Protein AF-A0A016BMM8-F1 (afdb_monomer_lite)

Secondary structure (DSSP, 8-state):
-HHHHHHHHT-SS--EEEHHHHHHHTSPPTT---PPPB-PPTTPPPEEEEEEEEEEEETTT--EEEHHHHHHS-HHHHTTEEEEEEEEEEEEEETTTS-B---

Organism: NCBI:txid1339280

pLDDT: mean 79.01, std 13.07, range [37.59, 94.56]

InterPro domains:
  IPR013610 ArdC, N-terminal ssDNA binding domain [PF08401] (1-93)

Foldseek 3Di:
DLVVVCVVVVPPDSDKDFQVRLVVVPDDDPPPDDDFRWAADPPAFWDKDKDKFKWKAFQPPRDTDGVVVLVVDDPVSVVRIDIDIDIDITTIDHSVRSDTDRD

Sequence (103 aa):
MLLIHCEKEGYKIPRFCTFECVQRLNKSDKDNQEKPRVSVLRGEKSFPIMLTTFTCIHKDSGEKIKYDDYKKLSDNEKKEYNVYPKMQVFRVFNVARASVMVA

Structure (mmCIF, N/CA/C/O backbone):
data_AF-A0A016BMM8-F1
#
_entry.id   AF-A0A016BMM8-F1
#
loop_
_atom_site.group_PDB
_atom_site.id
_atom_site.type_symbol
_atom_site.label_atom_id
_atom_site.label_alt_id
_atom_site.label_comp_id
_atom_site.label_asym_id
_atom_site.label_entity_id
_atom_site.label_seq_id
_atom_site.pdbx_PDB_ins_code
_atom_site.Cartn_x
_atom_site.Cartn_y
_atom_site.Cartn_z
_atom_site.occupancy
_atom_site.B_iso_or_equiv
_atom_site.auth_seq_id
_atom_site.auth_comp_id
_atom_site.auth_asym_id
_atom_site.auth_atom_id
_atom_site.pdbx_PDB_model_num
ATOM 1 N N . MET A 1 1 ? -7.561 -1.841 -12.117 1.00 66.12 1 MET A N 1
ATOM 2 C CA . MET A 1 1 ? -6.695 -0.751 -12.633 1.00 66.12 1 MET A CA 1
ATOM 3 C C . MET A 1 1 ? -5.261 -1.196 -12.899 1.00 66.12 1 MET A C 1
ATOM 5 O O . MET A 1 1 ? -4.826 -1.051 -14.030 1.00 66.12 1 MET A O 1
ATOM 9 N N . LEU A 1 2 ? -4.540 -1.761 -11.921 1.00 70.25 2 LEU A N 1
ATOM 10 C CA . LEU A 1 2 ? -3.135 -2.170 -12.105 1.00 70.25 2 LEU A CA 1
ATOM 11 C C . LEU A 1 2 ? -2.922 -3.215 -13.204 1.00 70.25 2 LEU A C 1
ATOM 13 O O . LEU A 1 2 ? -2.007 -3.080 -14.003 1.00 70.25 2 LEU A O 1
ATOM 17 N N . LEU A 1 3 ? -3.803 -4.215 -13.277 1.00 68.00 3 LEU A N 1
ATOM 18 C CA . LEU A 1 3 ? -3.724 -5.283 -14.278 1.00 68.00 3 LEU A CA 1
ATOM 19 C C . LEU A 1 3 ? -3.905 -4.758 -15.714 1.00 68.00 3 LEU A C 1
ATOM 21 O O . LEU A 1 3 ? -3.132 -5.112 -16.591 1.00 68.00 3 LEU A O 1
ATOM 25 N N . ILE A 1 4 ? -4.846 -3.830 -15.923 1.00 71.94 4 ILE A N 1
ATOM 26 C CA . ILE A 1 4 ? -5.075 -3.179 -17.227 1.00 71.94 4 ILE A CA 1
ATOM 27 C C . ILE A 1 4 ? -3.855 -2.342 -17.640 1.00 71.94 4 ILE A C 1
ATOM 29 O O . ILE A 1 4 ? -3.498 -2.286 -18.812 1.00 71.94 4 ILE A O 1
ATOM 33 N N . HIS A 1 5 ? -3.197 -1.680 -16.682 1.00 70.50 5 HIS A N 1
ATOM 34 C CA . HIS A 1 5 ? -1.965 -0.944 -16.965 1.00 70.50 5 HIS A CA 1
ATOM 35 C C . HIS A 1 5 ? -0.813 -1.888 -17.341 1.00 70.50 5 HIS A C 1
ATOM 37 O O . HIS A 1 5 ? -0.066 -1.581 -18.265 1.00 70.50 5 HIS A O 1
ATOM 43 N N . CYS A 1 6 ? -0.708 -3.056 -16.695 1.00 67.75 6 CYS A N 1
ATOM 44 C CA . CYS A 1 6 ? 0.254 -4.087 -17.091 1.00 67.75 6 CYS A CA 1
ATOM 45 C C . CYS A 1 6 ? 0.047 -4.570 -18.523 1.00 67.75 6 CYS A C 1
ATOM 47 O O . CYS A 1 6 ? 1.025 -4.724 -19.244 1.00 67.75 6 CYS A O 1
ATOM 49 N N . GLU A 1 7 ? -1.202 -4.777 -18.933 1.00 67.12 7 GLU A N 1
ATOM 50 C CA . GLU A 1 7 ? -1.532 -5.220 -20.288 1.00 67.12 7 GLU A CA 1
ATOM 51 C C . GLU A 1 7 ? -1.147 -4.171 -21.343 1.00 67.12 7 GLU A C 1
ATOM 53 O O . GLU A 1 7 ? -0.534 -4.511 -22.350 1.00 67.12 7 GLU A O 1
ATOM 58 N N . LYS A 1 8 ? -1.406 -2.882 -21.074 1.00 73.38 8 LYS A N 1
ATOM 59 C CA . LYS A 1 8 ? -1.038 -1.776 -21.978 1.00 73.38 8 LYS A CA 1
ATOM 60 C C . LYS A 1 8 ? 0.470 -1.578 -22.133 1.00 73.38 8 LYS A C 1
ATOM 62 O O . LYS A 1 8 ? 0.930 -1.262 -23.222 1.00 73.38 8 LYS A O 1
ATOM 67 N N . GLU A 1 9 ? 1.228 -1.740 -21.052 1.00 70.19 9 GLU A N 1
ATOM 68 C CA . GLU A 1 9 ? 2.683 -1.521 -21.038 1.00 70.19 9 GLU A CA 1
ATOM 69 C C . GLU A 1 9 ? 3.492 -2.804 -21.311 1.00 70.19 9 GLU A C 1
ATOM 71 O O . GLU A 1 9 ? 4.723 -2.769 -21.333 1.00 70.19 9 GLU A O 1
ATOM 76 N N . GLY A 1 10 ? 2.823 -3.950 -21.490 1.00 69.31 10 GLY A N 1
ATOM 77 C CA . GLY A 1 10 ? 3.469 -5.245 -21.722 1.00 69.31 10 GLY A CA 1
ATOM 78 C C . GLY A 1 10 ? 4.195 -5.820 -20.497 1.00 69.31 10 GLY A C 1
ATOM 79 O O . GLY A 1 10 ? 5.137 -6.604 -20.639 1.00 69.31 10 GLY A O 1
ATOM 80 N N . TYR A 1 11 ? 3.797 -5.446 -19.277 1.00 68.50 11 TYR A N 1
ATOM 81 C CA . TYR A 1 11 ? 4.428 -5.952 -18.057 1.00 68.50 11 TYR A CA 1
ATOM 82 C C . TYR A 1 11 ? 4.078 -7.422 -17.809 1.00 68.50 11 TYR A C 1
ATOM 84 O O . TYR A 1 11 ? 2.943 -7.756 -17.480 1.00 68.50 11 TYR A O 1
ATOM 92 N N . LYS A 1 12 ? 5.092 -8.299 -17.861 1.00 65.62 12 LYS A N 1
ATOM 93 C CA . LYS A 1 12 ? 4.953 -9.735 -17.547 1.00 65.62 12 LYS A CA 1
ATOM 94 C C . LYS A 1 12 ? 4.587 -10.017 -16.087 1.00 65.62 12 LYS A C 1
ATOM 96 O O . LYS A 1 12 ? 3.996 -11.050 -15.800 1.00 65.62 12 LYS A O 1
ATOM 101 N N . ILE A 1 13 ? 4.975 -9.136 -15.160 1.00 68.56 13 ILE A N 1
ATOM 102 C CA . ILE A 1 13 ? 4.777 -9.335 -13.720 1.00 68.56 13 ILE A CA 1
ATOM 103 C C . ILE A 1 13 ? 4.110 -8.085 -13.116 1.00 68.56 13 ILE A C 1
ATOM 105 O O . ILE A 1 13 ? 4.680 -6.993 -13.200 1.00 68.56 13 ILE A O 1
ATOM 109 N N . PRO A 1 14 ? 2.942 -8.210 -12.455 1.00 72.38 14 PRO A N 1
ATOM 110 C CA . PRO A 1 14 ? 2.240 -7.096 -11.817 1.00 72.38 14 PRO A CA 1
ATOM 111 C C . PRO A 1 14 ? 2.820 -6.783 -10.427 1.00 72.38 14 PRO A C 1
ATOM 113 O O . PRO A 1 14 ? 2.100 -6.729 -9.431 1.00 72.38 14 PRO A O 1
ATOM 116 N N . ARG A 1 15 ? 4.143 -6.620 -10.335 1.00 78.12 15 ARG A N 1
ATOM 117 C CA . ARG A 1 15 ? 4.832 -6.228 -9.098 1.00 78.12 15 ARG A CA 1
ATOM 118 C C . ARG A 1 15 ? 5.194 -4.755 -9.176 1.00 78.12 15 ARG A C 1
ATOM 120 O O . ARG A 1 15 ? 5.782 -4.312 -10.159 1.00 78.12 15 ARG A O 1
ATOM 127 N N . PHE A 1 16 ? 4.876 -4.015 -8.122 1.00 81.50 16 PHE A N 1
ATOM 128 C CA . PHE A 1 16 ? 5.067 -2.572 -8.065 1.00 81.50 16 PHE A CA 1
ATOM 129 C C . PHE A 1 16 ? 5.717 -2.157 -6.752 1.00 81.50 16 PHE A C 1
ATOM 131 O O . PHE A 1 16 ? 5.495 -2.788 -5.721 1.00 81.50 16 PHE A O 1
ATOM 138 N N . CYS A 1 17 ? 6.513 -1.095 -6.798 1.00 83.00 17 CYS A N 1
ATOM 139 C CA . CYS A 1 17 ? 7.275 -0.604 -5.658 1.00 83.00 17 CYS A CA 1
ATOM 140 C C . CYS A 1 17 ? 7.273 0.931 -5.634 1.00 83.00 17 CYS A C 1
ATOM 142 O O . CYS A 1 17 ? 7.308 1.572 -6.688 1.00 83.00 17 CYS A O 1
ATOM 144 N N . THR A 1 18 ? 7.211 1.538 -4.446 1.00 85.81 18 THR A N 1
ATOM 145 C CA . THR A 1 18 ? 7.405 2.988 -4.287 1.00 85.81 18 THR A CA 1
ATOM 146 C C . THR A 1 18 ? 8.894 3.326 -4.315 1.00 85.81 18 THR A C 1
ATOM 148 O O . THR A 1 18 ? 9.735 2.503 -3.953 1.00 85.81 18 THR A O 1
ATOM 151 N N . PHE A 1 19 ? 9.238 4.562 -4.682 1.00 83.06 19 PHE A N 1
ATOM 152 C CA . PHE A 1 19 ? 10.635 5.015 -4.686 1.00 83.06 19 PHE A CA 1
ATOM 153 C C . PHE A 1 19 ? 11.307 4.872 -3.310 1.00 83.06 19 PHE A C 1
ATOM 155 O O . PHE A 1 19 ? 12.422 4.369 -3.204 1.00 83.06 19 PHE A O 1
ATOM 162 N N . GLU A 1 20 ? 10.597 5.229 -2.237 1.00 82.88 20 GLU A N 1
ATOM 163 C CA . GLU A 1 20 ? 11.102 5.071 -0.868 1.00 82.88 20 GLU A CA 1
ATOM 164 C C . GLU A 1 20 ? 11.402 3.613 -0.499 1.00 82.88 20 GLU A C 1
ATOM 166 O O . GLU A 1 20 ? 12.297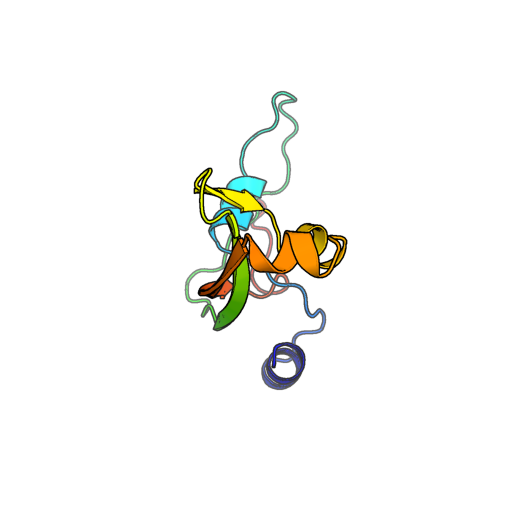 3.342 0.302 1.00 82.88 20 GLU A O 1
ATOM 171 N N . CYS A 1 21 ? 10.631 2.664 -1.035 1.00 82.50 21 CYS A N 1
ATOM 172 C CA . CYS A 1 21 ? 10.854 1.243 -0.800 1.00 82.50 21 CYS A CA 1
ATOM 173 C C . CYS A 1 21 ? 12.114 0.766 -1.539 1.00 82.50 21 CYS A C 1
ATOM 175 O O . CYS A 1 21 ? 12.924 0.079 -0.923 1.00 82.50 21 CYS A O 1
ATOM 177 N N . VAL A 1 22 ? 12.363 1.229 -2.773 1.00 79.12 22 VAL A N 1
ATOM 178 C CA . VAL A 1 22 ? 13.635 1.001 -3.493 1.00 79.12 22 VAL A CA 1
ATOM 179 C C . VAL A 1 22 ? 14.825 1.544 -2.693 1.00 79.12 22 VAL A C 1
ATOM 181 O O . VAL A 1 22 ? 15.807 0.839 -2.482 1.00 79.12 22 VAL A O 1
ATOM 184 N N . GLN A 1 23 ? 14.723 2.765 -2.163 1.00 79.12 23 GLN A N 1
ATOM 185 C CA . GLN A 1 23 ? 15.786 3.341 -1.333 1.00 79.12 23 GLN A CA 1
ATOM 186 C C . GLN A 1 23 ? 16.023 2.556 -0.038 1.00 79.12 23 GLN A C 1
ATOM 188 O O . GLN A 1 23 ? 17.166 2.411 0.388 1.00 79.12 23 GLN A O 1
ATOM 193 N N . ARG A 1 24 ? 14.959 2.044 0.595 1.00 81.62 24 ARG A N 1
ATOM 194 C CA . ARG A 1 24 ? 15.066 1.200 1.793 1.00 81.62 24 ARG A CA 1
ATOM 195 C C . ARG A 1 24 ? 15.748 -0.135 1.508 1.00 81.62 24 ARG A C 1
ATOM 197 O O . ARG A 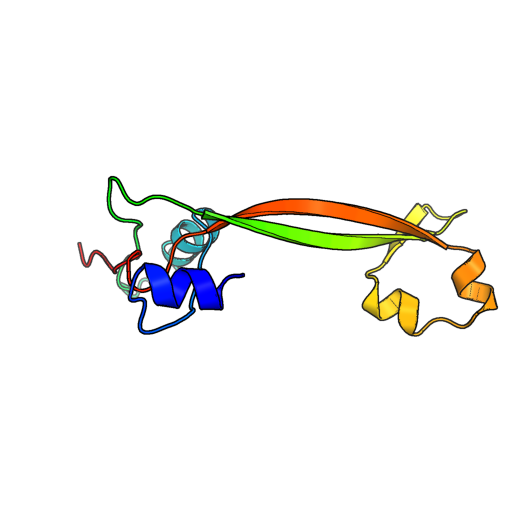1 24 ? 16.530 -0.567 2.343 1.00 81.62 24 ARG A O 1
ATOM 204 N N . LEU A 1 25 ? 15.497 -0.743 0.349 1.00 76.31 25 LEU A N 1
ATOM 205 C CA . LEU A 1 25 ? 16.149 -1.991 -0.066 1.00 76.31 25 LEU A CA 1
ATOM 206 C C . LEU A 1 25 ? 17.668 -1.838 -0.250 1.00 76.31 25 LEU A C 1
ATOM 208 O O . LEU A 1 25 ? 18.394 -2.810 -0.087 1.00 76.31 25 LEU A O 1
ATOM 212 N N . ASN A 1 26 ? 18.146 -0.625 -0.539 1.00 74.19 26 ASN A N 1
ATOM 213 C CA . ASN A 1 26 ? 19.574 -0.325 -0.669 1.00 74.19 26 ASN A CA 1
ATOM 214 C C . ASN A 1 26 ? 20.270 0.020 0.655 1.00 74.19 26 ASN A C 1
ATOM 216 O O . ASN A 1 26 ? 21.481 0.243 0.651 1.00 74.19 26 ASN A O 1
ATOM 220 N N . LYS A 1 27 ? 19.541 0.139 1.773 1.00 74.38 27 LYS A N 1
ATOM 221 C CA . LYS A 1 27 ? 20.175 0.399 3.071 1.00 74.38 27 LYS A CA 1
ATOM 222 C C . LYS A 1 27 ? 20.898 -0.866 3.531 1.00 74.38 27 LYS A C 1
ATOM 224 O O . LYS A 1 27 ? 20.307 -1.940 3.547 1.00 74.38 27 LYS A O 1
ATOM 229 N N . SER A 1 28 ? 22.168 -0.723 3.895 1.00 61.53 28 SER A N 1
ATOM 230 C CA . SER A 1 28 ? 23.028 -1.819 4.337 1.00 61.53 28 SER A CA 1
ATOM 231 C C . SER A 1 28 ? 22.475 -2.467 5.608 1.00 61.53 28 SER A C 1
ATOM 233 O O . SER A 1 28 ? 22.253 -1.778 6.605 1.00 61.53 28 SER A O 1
ATOM 235 N N . ASP A 1 29 ? 22.301 -3.788 5.594 1.00 59.12 29 ASP A N 1
ATOM 236 C CA . ASP A 1 29 ? 22.243 -4.556 6.838 1.00 59.12 29 ASP A CA 1
ATOM 237 C C . ASP A 1 29 ? 23.634 -4.555 7.487 1.00 59.12 29 ASP A C 1
ATOM 239 O O . ASP A 1 29 ? 24.655 -4.478 6.800 1.00 59.12 29 ASP A O 1
ATOM 243 N N . LYS A 1 30 ? 23.675 -4.669 8.819 1.00 59.12 30 LYS A N 1
ATOM 244 C CA . LYS A 1 30 ? 24.906 -4.709 9.634 1.00 59.12 30 LYS A CA 1
ATOM 245 C C . LYS A 1 30 ? 25.906 -5.814 9.238 1.00 59.12 30 LYS A C 1
ATOM 247 O O . LYS A 1 30 ? 27.024 -5.804 9.736 1.00 59.12 30 LYS A O 1
ATOM 252 N N . ASP A 1 31 ? 25.517 -6.728 8.352 1.00 61.62 31 ASP A N 1
ATOM 253 C CA . ASP A 1 31 ? 26.275 -7.918 7.956 1.00 61.62 31 ASP A CA 1
ATOM 254 C C . ASP A 1 31 ? 27.252 -7.711 6.784 1.00 61.62 31 ASP A C 1
ATOM 256 O O . ASP A 1 31 ? 27.911 -8.654 6.365 1.00 61.62 31 ASP A O 1
ATOM 260 N N . ASN A 1 32 ? 27.369 -6.492 6.239 1.00 58.59 32 ASN A N 1
ATOM 261 C CA . ASN A 1 32 ? 28.367 -6.131 5.216 1.00 58.59 32 ASN A CA 1
ATOM 262 C C . ASN A 1 32 ? 28.405 -7.056 3.972 1.00 58.59 32 ASN A C 1
ATOM 264 O O . ASN A 1 32 ? 29.398 -7.098 3.251 1.00 58.59 32 ASN A O 1
ATOM 268 N N . GLN A 1 33 ? 27.321 -7.793 3.703 1.00 63.09 33 GLN A N 1
ATOM 269 C CA . GLN A 1 33 ? 27.147 -8.553 2.469 1.00 63.09 33 GLN A CA 1
ATOM 270 C C . GLN A 1 33 ? 26.736 -7.592 1.351 1.00 63.09 33 GLN A C 1
ATOM 272 O O . GLN A 1 33 ? 25.713 -6.907 1.461 1.00 63.09 33 GLN A O 1
ATOM 277 N N . GLU A 1 34 ? 27.517 -7.543 0.271 1.00 59.69 34 GLU A N 1
ATOM 278 C CA . GLU A 1 34 ? 27.191 -6.772 -0.930 1.00 59.69 34 GLU A CA 1
ATOM 279 C C . GLU A 1 34 ? 25.931 -7.342 -1.594 1.00 59.69 34 GLU A C 1
ATOM 281 O O . GLU A 1 34 ? 25.966 -8.305 -2.359 1.00 59.69 34 GLU A O 1
ATOM 286 N N . LYS A 1 35 ? 24.777 -6.754 -1.265 1.00 63.72 35 LYS A N 1
ATOM 287 C CA . LYS A 1 35 ? 23.514 -7.038 -1.948 1.00 63.72 35 LYS A CA 1
ATOM 288 C C . LYS A 1 35 ? 23.433 -6.213 -3.238 1.00 63.72 35 LYS A C 1
ATOM 290 O O . LYS A 1 35 ? 23.843 -5.049 -3.245 1.00 63.72 35 LYS A O 1
ATOM 295 N N . PRO A 1 36 ? 22.855 -6.772 -4.314 1.00 68.50 36 PRO A N 1
ATOM 296 C CA . PRO A 1 36 ? 22.646 -6.035 -5.552 1.00 68.50 36 PRO A CA 1
ATOM 297 C C . PRO A 1 36 ? 21.760 -4.809 -5.302 1.00 68.50 36 PRO A C 1
ATOM 299 O O . PRO A 1 36 ? 20.673 -4.919 -4.726 1.00 68.50 36 PRO A O 1
ATOM 302 N N . ARG A 1 37 ? 22.228 -3.632 -5.731 1.00 71.50 37 ARG A N 1
ATOM 303 C CA . ARG A 1 37 ? 21.494 -2.375 -5.564 1.00 71.50 37 ARG A CA 1
ATOM 304 C C . ARG A 1 37 ? 20.341 -2.293 -6.557 1.00 71.50 37 ARG A C 1
ATOM 306 O O . ARG A 1 37 ? 20.455 -2.622 -7.735 1.00 71.50 37 ARG A O 1
ATOM 313 N N . VAL A 1 38 ? 19.205 -1.811 -6.080 1.00 73.38 38 VAL A N 1
ATOM 314 C CA . VAL A 1 38 ? 18.016 -1.565 -6.897 1.00 73.38 38 VAL A CA 1
ATOM 315 C C . VAL A 1 38 ? 17.853 -0.073 -7.129 1.00 73.38 38 VAL A C 1
ATOM 317 O O . VAL A 1 38 ? 17.948 0.727 -6.203 1.00 73.38 38 VAL A O 1
ATOM 320 N N . SER A 1 39 ? 17.601 0.339 -8.365 1.00 76.88 39 SER A N 1
ATOM 321 C CA . SER A 1 39 ? 17.326 1.737 -8.684 1.00 76.88 39 SER A CA 1
ATOM 322 C C . SER A 1 39 ? 16.205 1.829 -9.712 1.00 76.88 39 SER A C 1
ATOM 324 O O . SER A 1 39 ? 15.882 0.874 -10.411 1.00 76.88 39 SER A O 1
ATOM 326 N N . VAL A 1 40 ? 15.548 2.984 -9.767 1.00 78.31 40 VAL A N 1
ATOM 327 C CA . VAL A 1 40 ? 14.587 3.277 -10.832 1.00 78.31 40 VAL A CA 1
ATOM 328 C C . VAL A 1 40 ? 15.363 3.891 -11.993 1.00 78.31 40 VAL A C 1
ATOM 330 O O . VAL A 1 40 ? 16.115 4.846 -11.784 1.00 78.31 40 VAL A O 1
ATOM 333 N N . LEU A 1 41 ? 15.184 3.362 -13.207 1.00 79.44 41 LEU A N 1
ATOM 334 C CA . LEU A 1 41 ? 15.853 3.882 -14.399 1.00 79.44 41 LEU A CA 1
ATOM 335 C C . LEU A 1 41 ? 15.480 5.351 -14.648 1.00 79.44 41 LEU A C 1
ATOM 337 O O . LEU A 1 41 ? 14.335 5.779 -14.477 1.00 79.44 41 LEU A O 1
ATOM 341 N N . ARG A 1 42 ? 16.465 6.150 -15.067 1.00 78.88 42 ARG A N 1
ATOM 342 C CA . ARG A 1 42 ? 16.258 7.575 -15.337 1.00 78.88 42 ARG A CA 1
ATOM 343 C C . ARG A 1 42 ? 15.285 7.749 -16.508 1.00 78.88 42 ARG A C 1
ATOM 345 O O . ARG A 1 42 ? 15.492 7.179 -17.570 1.00 78.88 42 ARG A O 1
ATOM 352 N N . GLY A 1 43 ? 14.259 8.576 -16.316 1.00 80.00 43 GLY A N 1
ATOM 353 C CA . GLY A 1 43 ? 13.222 8.833 -17.324 1.00 80.00 43 GLY A CA 1
ATOM 354 C C . GLY A 1 43 ? 11.988 7.932 -17.209 1.00 80.00 43 GLY A C 1
ATOM 355 O O . GLY A 1 43 ? 10.998 8.192 -17.892 1.00 80.00 43 GLY A O 1
ATOM 356 N N . GLU A 1 44 ? 12.003 6.934 -16.318 1.00 79.00 44 GLU A N 1
ATOM 357 C CA . GLU A 1 44 ? 10.835 6.089 -16.070 1.00 79.00 44 GLU A CA 1
ATOM 358 C C . GLU A 1 44 ? 9.687 6.863 -15.421 1.00 79.00 44 GLU A C 1
ATOM 360 O O . GLU A 1 44 ? 9.866 7.656 -14.488 1.00 79.00 44 GLU A O 1
ATOM 365 N N . LYS A 1 45 ? 8.473 6.611 -15.914 1.00 81.44 45 LYS A N 1
ATOM 366 C CA . LYS A 1 45 ? 7.268 7.298 -15.449 1.00 81.44 45 LYS A CA 1
ATOM 367 C C . LYS A 1 45 ? 6.606 6.492 -14.341 1.00 81.44 45 LYS A C 1
ATOM 369 O O . LYS A 1 45 ? 6.149 5.373 -14.548 1.00 81.44 45 LYS A O 1
ATOM 374 N N . SER A 1 46 ? 6.507 7.097 -13.160 1.00 84.25 46 SER A N 1
ATOM 375 C CA . SER A 1 46 ? 5.667 6.559 -12.089 1.00 84.25 46 SER A CA 1
ATOM 376 C C . SER A 1 46 ? 4.195 6.636 -12.478 1.00 84.25 46 SER A C 1
ATOM 378 O O . 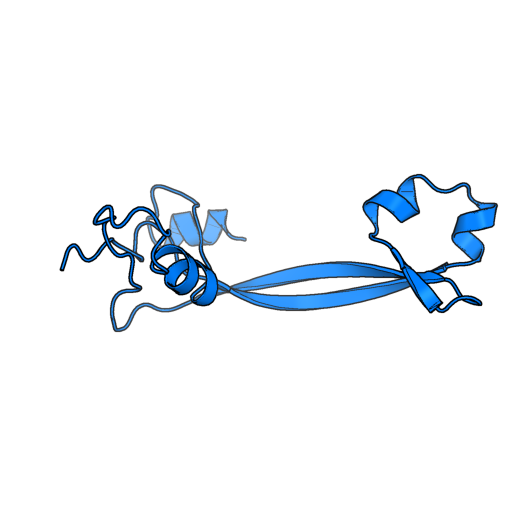SER A 1 46 ? 3.791 7.594 -13.145 1.00 84.25 46 SER A O 1
ATOM 380 N N . PHE A 1 47 ? 3.377 5.748 -11.931 1.00 84.06 47 PHE A N 1
ATOM 381 C CA . PHE A 1 47 ? 1.927 5.863 -12.020 1.00 84.06 47 PHE A CA 1
ATOM 382 C C . PHE A 1 47 ? 1.302 5.987 -10.617 1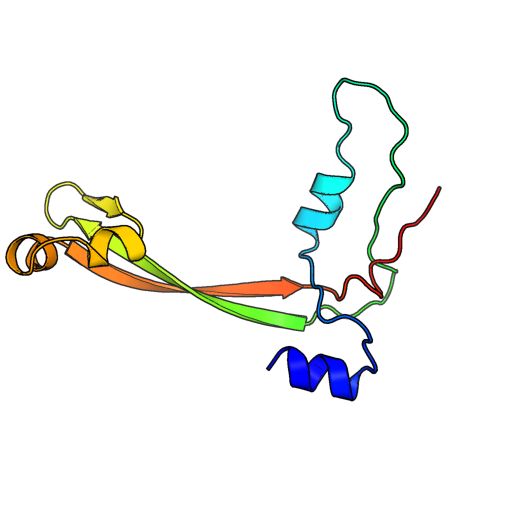.00 84.06 47 PHE A C 1
ATOM 384 O O . PHE A 1 47 ? 1.836 5.442 -9.643 1.00 84.06 47 PHE A O 1
ATOM 391 N N . PRO A 1 48 ? 0.203 6.749 -10.478 1.00 87.50 48 PRO A N 1
ATOM 392 C CA . PRO A 1 48 ? -0.472 6.925 -9.201 1.00 87.50 48 PRO A CA 1
ATOM 393 C C . PRO A 1 48 ? -1.367 5.722 -8.869 1.00 87.50 48 PRO A C 1
ATOM 395 O O . PRO A 1 48 ? -2.177 5.286 -9.685 1.00 87.50 48 PRO A O 1
ATOM 398 N N . ILE A 1 49 ? -1.266 5.232 -7.637 1.00 85.38 49 ILE A N 1
ATOM 399 C CA . ILE A 1 49 ? -2.216 4.317 -7.002 1.00 85.38 49 ILE A CA 1
ATOM 400 C C . ILE A 1 49 ? -2.924 5.075 -5.895 1.00 85.38 49 ILE A C 1
ATOM 402 O O . ILE A 1 49 ? -2.284 5.675 -5.036 1.00 85.38 49 ILE A O 1
ATOM 406 N N . MET A 1 50 ? -4.248 5.004 -5.885 1.00 86.25 50 MET A N 1
ATOM 407 C CA . MET A 1 50 ? -5.054 5.494 -4.776 1.00 86.25 50 MET A CA 1
ATOM 408 C C . MET A 1 50 ? -5.235 4.362 -3.768 1.00 86.25 50 MET A C 1
ATOM 410 O O . MET A 1 50 ? -5.753 3.301 -4.114 1.00 86.25 50 MET A O 1
ATOM 414 N N . LEU A 1 51 ? -4.805 4.586 -2.530 1.00 85.00 51 LEU A N 1
ATOM 415 C CA . LEU A 1 51 ? -5.079 3.702 -1.407 1.00 85.00 51 LEU A CA 1
ATOM 416 C C . LEU A 1 51 ? -5.929 4.464 -0.395 1.00 85.00 51 LEU A C 1
ATOM 418 O O . LEU A 1 51 ? -5.488 5.460 0.180 1.00 85.00 51 LEU A O 1
ATOM 422 N N . THR A 1 52 ? -7.146 3.983 -0.180 1.00 85.25 52 THR A N 1
ATOM 423 C CA . THR A 1 52 ? -8.035 4.508 0.854 1.00 85.25 52 THR A CA 1
ATOM 424 C C . THR A 1 52 ? -7.852 3.672 2.109 1.00 85.25 52 THR A C 1
ATOM 426 O O . THR A 1 52 ? -8.170 2.485 2.118 1.00 85.25 52 THR A O 1
ATOM 429 N N . THR A 1 53 ? -7.324 4.283 3.164 1.00 86.06 53 THR A N 1
ATOM 430 C CA . THR A 1 53 ? -7.240 3.671 4.490 1.00 86.06 53 THR A CA 1
ATOM 431 C C . THR A 1 53 ? -8.303 4.280 5.387 1.00 86.06 53 THR A C 1
ATOM 433 O O . THR A 1 53 ? -8.571 5.476 5.327 1.00 86.06 53 THR A O 1
ATOM 436 N N . PHE A 1 54 ? -8.935 3.463 6.218 1.00 88.69 54 PHE A N 1
ATOM 437 C CA . PHE A 1 54 ? -9.907 3.941 7.193 1.00 88.69 54 PHE A CA 1
ATOM 438 C C . PHE A 1 54 ? -9.225 3.993 8.553 1.00 88.69 54 PHE A C 1
ATOM 440 O O . PHE A 1 54 ? -8.684 2.989 9.020 1.00 88.69 54 PHE A O 1
ATOM 447 N N . THR A 1 55 ? -9.211 5.176 9.158 1.00 89.44 55 THR A N 1
ATOM 448 C CA . THR A 1 55 ? -8.734 5.361 10.530 1.00 89.44 55 THR A CA 1
ATOM 449 C C . THR A 1 55 ? -9.945 5.476 11.431 1.00 89.44 55 THR A C 1
ATOM 451 O O . THR A 1 55 ? -10.772 6.366 11.232 1.00 89.44 55 THR A O 1
ATOM 454 N N . CYS A 1 56 ? -10.051 4.583 12.406 1.00 92.81 56 CYS A N 1
ATOM 455 C CA . CYS A 1 56 ? -11.105 4.638 13.406 1.00 92.81 56 CYS A CA 1
ATOM 456 C C . CYS A 1 56 ? -10.542 5.336 14.642 1.00 92.81 56 CYS A C 1
ATOM 458 O O . CYS A 1 56 ? -9.493 4.932 15.140 1.00 92.81 56 CYS A O 1
ATOM 460 N N . ILE A 1 57 ? -11.202 6.396 15.098 1.00 93.62 57 ILE A N 1
ATOM 461 C CA . ILE A 1 57 ? -10.768 7.217 16.232 1.00 93.62 57 ILE A CA 1
ATOM 462 C C . ILE A 1 57 ? -11.837 7.139 17.313 1.00 93.62 57 ILE A C 1
ATOM 464 O O . ILE A 1 57 ? -12.986 7.488 17.043 1.00 93.62 57 ILE A O 1
ATOM 468 N N . HIS A 1 58 ? -11.471 6.685 18.507 1.00 93.75 58 HIS A N 1
ATOM 469 C CA . HIS A 1 58 ? -12.376 6.665 19.652 1.00 93.75 58 HIS A CA 1
ATOM 470 C C . HIS A 1 58 ? -12.787 8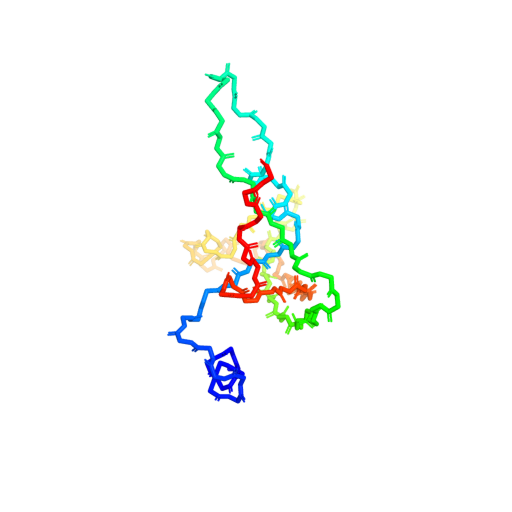.100 20.013 1.00 93.75 58 HIS A C 1
ATOM 472 O O . HIS A 1 58 ? -11.939 8.992 20.059 1.00 93.75 58 HIS A O 1
ATOM 478 N N . LYS A 1 59 ? -14.076 8.334 20.264 1.00 92.19 59 LYS A N 1
ATOM 479 C CA . LYS A 1 59 ? -14.660 9.662 20.502 1.00 92.19 59 LYS A CA 1
ATOM 480 C C . LYS A 1 59 ? -14.089 10.328 21.751 1.00 92.19 59 LYS A C 1
ATOM 482 O O . LYS A 1 59 ? -13.698 11.486 21.668 1.00 92.19 59 LYS A O 1
ATOM 487 N N . ASP A 1 60 ? -13.986 9.583 22.851 1.00 91.00 60 ASP A N 1
ATOM 488 C CA . ASP A 1 60 ? -13.518 10.137 24.130 1.00 91.00 60 ASP A CA 1
ATOM 489 C C . ASP A 1 60 ? -11.994 10.088 24.307 1.00 91.00 60 ASP A C 1
ATOM 491 O O . ASP A 1 60 ? -11.378 11.101 24.628 1.00 91.00 60 ASP A O 1
ATOM 495 N N . SER A 1 61 ? -11.355 8.934 24.074 1.00 91.56 61 SER A N 1
ATOM 496 C CA . SER A 1 61 ? -9.907 8.786 24.290 1.00 91.56 61 SER A CA 1
ATOM 497 C C . SER A 1 61 ? -9.043 9.333 23.148 1.00 91.56 61 SER A C 1
ATOM 499 O O . SER A 1 61 ? -7.847 9.561 23.332 1.00 91.56 61 SER A O 1
ATOM 501 N N . GLY A 1 62 ? -9.609 9.516 21.949 1.00 90.00 62 GLY A N 1
ATOM 502 C CA . GLY A 1 62 ? -8.852 9.873 20.746 1.00 90.00 62 GLY A CA 1
ATOM 503 C C . GLY A 1 62 ? -7.950 8.750 20.214 1.00 90.00 62 GLY A C 1
ATOM 504 O O . GLY A 1 62 ? -7.149 8.982 19.301 1.00 90.00 62 GLY A O 1
ATOM 505 N N . GLU A 1 63 ? -8.059 7.537 20.764 1.00 92.00 63 GLU A N 1
ATOM 506 C CA . GLU A 1 63 ? -7.249 6.390 20.367 1.00 92.00 63 GLU A CA 1
ATOM 507 C C . GLU A 1 63 ? -7.545 5.973 18.923 1.00 92.00 63 GLU A C 1
ATOM 509 O O . GLU A 1 63 ? -8.699 5.908 18.493 1.00 92.00 63 GLU A O 1
ATOM 514 N N . LYS A 1 64 ? -6.483 5.689 18.161 1.00 92.50 64 LYS A N 1
ATOM 515 C CA . LYS A 1 64 ? -6.571 5.333 16.743 1.00 92.50 64 LYS A CA 1
ATOM 516 C C . LYS A 1 64 ? -6.382 3.839 16.566 1.00 92.50 64 LYS A C 1
ATOM 518 O O . LYS A 1 64 ? -5.297 3.324 16.824 1.00 92.50 64 LYS A O 1
ATOM 523 N N . ILE A 1 65 ? -7.393 3.180 16.017 1.00 91.25 65 ILE A N 1
ATOM 524 C CA . ILE A 1 65 ? -7.336 1.761 15.664 1.00 91.25 65 ILE A CA 1
ATOM 525 C C . ILE A 1 65 ? -7.447 1.568 14.151 1.00 91.25 65 ILE A C 1
ATOM 527 O O . ILE A 1 65 ? -7.974 2.412 13.413 1.00 91.25 65 ILE A O 1
ATOM 531 N N . LYS A 1 66 ? -6.932 0.432 13.674 1.00 88.81 66 LYS A N 1
ATOM 532 C CA . LYS A 1 66 ? -7.099 0.017 12.280 1.00 88.81 66 LYS A CA 1
ATOM 533 C C . LYS A 1 66 ? -8.533 -0.444 12.047 1.00 88.81 66 LYS A C 1
ATOM 535 O O . LYS A 1 66 ? -9.183 -0.997 12.930 1.00 88.81 66 LYS A O 1
ATOM 540 N N . TYR A 1 67 ? -8.997 -0.286 10.814 1.00 88.12 67 TYR A N 1
ATOM 541 C CA . TYR A 1 67 ? -10.345 -0.694 10.432 1.00 88.12 67 TYR A CA 1
ATOM 542 C C . TYR A 1 67 ? -10.612 -2.198 10.604 1.00 88.12 67 TYR A C 1
ATOM 544 O O . TYR A 1 67 ? -11.728 -2.581 10.942 1.00 88.12 67 TYR A O 1
ATOM 552 N N . ASP A 1 68 ? -9.601 -3.054 10.426 1.00 89.50 68 ASP A N 1
ATOM 553 C CA . ASP A 1 68 ? -9.752 -4.499 10.649 1.00 89.50 68 ASP A CA 1
ATOM 554 C C . ASP A 1 68 ? -10.010 -4.850 12.116 1.00 89.50 68 ASP A C 1
ATOM 556 O O . ASP A 1 68 ? -10.726 -5.808 12.395 1.00 89.50 68 ASP A O 1
ATOM 560 N N . ASP A 1 69 ? -9.478 -4.061 13.049 1.00 90.88 69 ASP A N 1
ATOM 561 C CA . ASP A 1 69 ? -9.741 -4.239 14.477 1.00 90.88 69 ASP A CA 1
ATOM 562 C C . ASP A 1 69 ? -11.092 -3.628 14.852 1.00 90.88 69 ASP A C 1
ATOM 564 O O . ASP A 1 69 ? -11.882 -4.267 15.540 1.00 90.88 69 ASP A O 1
ATOM 568 N N . TYR A 1 70 ? -11.442 -2.475 14.270 1.00 90.31 70 TYR A N 1
ATOM 569 C CA . TYR A 1 70 ? -12.781 -1.890 14.394 1.00 90.31 70 TYR A CA 1
ATOM 570 C C . TYR A 1 70 ? -13.896 -2.849 13.945 1.00 90.31 70 TYR A C 1
ATOM 572 O O . TYR A 1 70 ? -14.946 -2.922 14.579 1.00 90.31 70 TYR A O 1
ATOM 580 N N . LYS A 1 71 ? -13.689 -3.627 12.873 1.00 90.62 71 LYS A N 1
ATOM 581 C CA . LYS A 1 71 ? -14.681 -4.614 12.405 1.00 90.62 71 LYS A CA 1
ATOM 582 C C . LYS A 1 71 ? -14.999 -5.691 13.441 1.00 90.62 71 LYS A C 1
ATOM 584 O O . LYS A 1 71 ? -16.131 -6.176 13.439 1.00 90.62 71 LYS A O 1
ATOM 589 N N . LYS A 1 72 ? -14.027 -6.045 14.288 1.00 93.38 72 LYS A N 1
ATOM 590 C CA . LYS A 1 72 ? -14.148 -7.090 15.316 1.00 93.38 72 LYS A CA 1
ATOM 591 C C . LYS A 1 72 ? -14.896 -6.616 16.567 1.00 93.38 72 LYS A C 1
ATOM 593 O O . LYS A 1 72 ? -15.310 -7.460 17.350 1.00 93.38 72 LYS A O 1
ATOM 598 N N . LEU A 1 73 ? -15.076 -5.304 16.743 1.00 92.12 73 LEU A N 1
ATOM 599 C CA . LEU A 1 73 ? -15.817 -4.724 17.865 1.00 92.12 73 LEU A CA 1
ATOM 600 C C . LEU A 1 73 ? -17.321 -5.023 17.778 1.00 92.12 73 LEU A C 1
ATOM 602 O O . LEU A 1 73 ? -17.879 -5.184 16.681 1.00 92.12 73 LEU A O 1
ATOM 606 N N . SER A 1 74 ? -17.985 -5.038 18.933 1.00 93.62 74 SER A N 1
ATOM 607 C CA . SER A 1 74 ? -19.445 -5.122 19.020 1.00 93.62 74 SER A CA 1
ATOM 608 C C . SER A 1 74 ? -20.121 -3.850 18.490 1.00 93.62 74 SER A C 1
ATOM 610 O O . SER A 1 74 ? -19.507 -2.788 18.378 1.00 93.62 74 SER A O 1
ATOM 612 N N . ASP A 1 75 ? -21.413 -3.924 18.168 1.00 92.12 75 ASP A N 1
ATOM 613 C CA . ASP A 1 75 ? -22.151 -2.777 17.617 1.00 92.12 75 ASP A CA 1
ATOM 614 C C . ASP A 1 75 ? -22.268 -1.597 18.591 1.00 92.12 75 ASP A C 1
ATOM 616 O O . ASP A 1 75 ? -22.415 -0.454 18.157 1.00 92.12 75 ASP A O 1
ATOM 620 N N . ASN A 1 76 ? -22.193 -1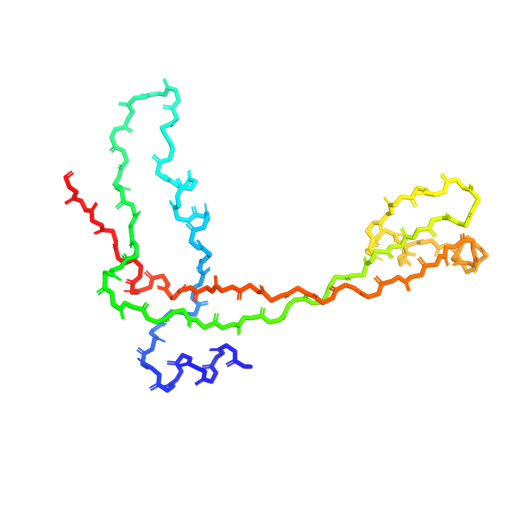.851 19.901 1.00 91.88 76 ASN A N 1
ATOM 621 C CA . ASN A 1 76 ? -22.186 -0.789 20.904 1.00 91.88 76 ASN A CA 1
ATOM 622 C C . ASN A 1 76 ? -20.830 -0.084 20.957 1.00 91.88 76 ASN A C 1
ATOM 624 O O . ASN A 1 76 ? -20.798 1.137 20.847 1.00 91.88 76 ASN A O 1
ATOM 628 N N . GLU A 1 77 ? -19.727 -0.833 21.002 1.00 89.19 77 GLU A N 1
ATOM 629 C CA . GLU A 1 77 ? -18.369 -0.268 20.966 1.00 89.19 77 GLU A CA 1
ATOM 630 C C . GLU A 1 77 ? -18.122 0.501 19.663 1.00 89.19 77 GLU A C 1
ATOM 632 O O . GLU A 1 77 ? -17.545 1.584 19.656 1.00 89.19 77 GLU A O 1
ATOM 637 N N . LYS A 1 78 ? -18.639 0.008 18.532 1.00 91.56 78 LYS A N 1
ATOM 638 C CA . LYS A 1 78 ? -18.515 0.690 17.236 1.00 91.56 78 LYS A CA 1
ATOM 639 C C . LYS A 1 78 ? -19.106 2.100 17.220 1.00 91.56 78 LYS A C 1
ATOM 641 O O . LYS A 1 78 ? -18.621 2.926 16.443 1.00 91.56 78 LYS A O 1
ATOM 646 N N . LYS A 1 79 ? -20.125 2.387 18.043 1.00 92.50 79 LYS A N 1
ATOM 647 C CA . LYS A 1 79 ? -20.732 3.728 18.163 1.00 92.50 79 LYS A CA 1
ATOM 648 C C . LYS A 1 79 ? -19.804 4.718 18.852 1.00 92.50 79 LYS A C 1
ATOM 650 O O . LYS A 1 79 ? -19.985 5.922 18.663 1.00 92.50 79 LYS A O 1
ATOM 655 N N . GLU A 1 80 ? -18.827 4.240 19.610 1.00 93.94 80 GLU A N 1
ATOM 656 C CA . GLU A 1 80 ? -17.850 5.073 20.310 1.00 93.94 80 GLU A CA 1
ATOM 657 C C . GLU A 1 80 ? -16.685 5.489 19.410 1.00 93.94 80 GLU A C 1
ATOM 659 O O . GLU A 1 80 ? -15.891 6.332 19.802 1.00 93.94 80 GLU A O 1
ATOM 664 N N . TYR A 1 81 ? -16.608 5.002 18.167 1.00 94.56 81 TYR A N 1
ATOM 665 C CA . TYR A 1 81 ? -15.575 5.407 17.212 1.00 94.56 81 TYR A CA 1
ATOM 666 C C . TYR A 1 81 ? -16.146 6.214 16.044 1.00 94.56 81 TYR A C 1
ATOM 668 O O . TYR A 1 81 ? -17.212 5.924 15.503 1.00 94.56 81 TYR A O 1
ATOM 676 N N . ASN A 1 82 ? -15.371 7.195 15.591 1.00 92.69 82 ASN A N 1
ATOM 677 C CA . ASN A 1 82 ? -15.558 7.874 14.316 1.00 92.69 82 ASN A CA 1
ATOM 678 C C . ASN A 1 82 ? -14.642 7.244 13.262 1.00 92.69 82 ASN A C 1
ATOM 680 O O . ASN A 1 82 ? -13.443 7.074 13.492 1.00 92.69 82 ASN A O 1
ATOM 684 N N . VAL A 1 83 ? -15.189 6.917 12.091 1.00 92.69 83 VAL A N 1
ATOM 685 C CA . VAL A 1 83 ? -14.431 6.317 10.985 1.00 92.69 83 VAL A CA 1
ATOM 686 C C . VAL A 1 83 ? -14.115 7.386 9.947 1.00 92.69 83 VAL A C 1
ATOM 688 O O . VAL A 1 83 ? -15.017 7.935 9.319 1.00 92.69 83 VAL A O 1
ATOM 691 N N . TYR A 1 84 ? -12.829 7.652 9.731 1.00 90.69 84 TYR A N 1
ATOM 692 C CA . TYR A 1 84 ? -12.364 8.639 8.761 1.00 90.69 84 TYR A CA 1
ATOM 693 C C . TYR A 1 84 ? -11.687 7.957 7.570 1.00 90.69 84 TYR A C 1
ATOM 695 O O . TYR A 1 84 ? -10.661 7.288 7.748 1.00 90.69 84 TYR A O 1
ATOM 703 N N . PRO A 1 85 ? -12.215 8.127 6.345 1.00 90.94 85 PRO A N 1
ATOM 704 C CA . PRO A 1 85 ? -11.522 7.700 5.144 1.00 90.94 85 PRO A CA 1
ATOM 705 C C . PRO A 1 85 ? -10.361 8.654 4.856 1.00 90.94 85 PRO A C 1
ATOM 707 O O . PRO A 1 85 ? -10.540 9.860 4.695 1.00 90.94 85 PRO A O 1
ATOM 710 N N . LYS A 1 86 ? -9.157 8.105 4.742 1.00 88.44 86 LYS A N 1
ATOM 711 C CA . LYS A 1 86 ? -7.967 8.812 4.290 1.00 88.44 86 LYS A CA 1
ATOM 712 C C . LYS A 1 86 ? -7.552 8.249 2.941 1.00 88.44 86 LYS A C 1
ATOM 714 O O . LYS A 1 86 ? -7.029 7.141 2.844 1.00 88.44 86 LYS A O 1
ATOM 719 N N . MET A 1 87 ? -7.772 9.029 1.892 1.00 90.06 87 MET A N 1
ATOM 720 C CA . MET A 1 87 ? -7.262 8.703 0.568 1.00 90.06 87 MET A CA 1
ATOM 721 C C . MET A 1 87 ? -5.819 9.188 0.457 1.00 90.06 87 MET A C 1
ATOM 723 O O . MET A 1 87 ? -5.530 10.365 0.673 1.00 90.06 87 MET A O 1
ATOM 727 N N . GLN A 1 88 ? -4.903 8.283 0.133 1.00 87.25 88 GLN A N 1
ATOM 728 C CA . GLN A 1 88 ? -3.509 8.613 -0.131 1.00 87.25 88 GLN A CA 1
ATOM 729 C C . GLN A 1 88 ? -3.134 8.145 -1.530 1.00 87.25 88 GLN A C 1
ATOM 731 O O . GLN A 1 88 ? -3.438 7.022 -1.930 1.00 87.25 88 GLN A O 1
ATOM 736 N N . VAL A 1 89 ? -2.468 9.023 -2.277 1.00 87.69 89 VAL A N 1
ATOM 737 C CA . VAL A 1 89 ? -1.962 8.709 -3.611 1.00 87.69 89 VAL A CA 1
ATOM 738 C C . VAL A 1 89 ? -0.498 8.313 -3.490 1.00 87.69 89 VAL A C 1
ATOM 740 O O . VAL A 1 89 ? 0.342 9.120 -3.098 1.00 87.69 89 VAL A O 1
ATOM 743 N N . PHE A 1 90 ? -0.189 7.073 -3.844 1.00 88.31 90 PHE A N 1
ATOM 744 C CA . PHE A 1 90 ? 1.167 6.546 -3.901 1.00 88.31 90 PHE A CA 1
ATOM 745 C C . PHE A 1 90 ? 1.650 6.524 -5.343 1.00 88.31 90 PHE A C 1
ATOM 747 O O . PHE A 1 90 ? 0.971 6.006 -6.223 1.00 88.31 90 PHE A O 1
ATOM 754 N N . ARG A 1 91 ? 2.843 7.061 -5.594 1.00 87.62 91 ARG A N 1
ATOM 755 C CA . ARG A 1 91 ? 3.515 6.916 -6.887 1.00 87.62 91 ARG A CA 1
ATOM 756 C C . ARG A 1 91 ? 4.381 5.669 -6.853 1.00 87.62 91 ARG A C 1
ATOM 758 O O . ARG A 1 91 ? 5.249 5.539 -5.989 1.00 87.62 91 ARG A O 1
ATOM 765 N N . VAL A 1 92 ? 4.136 4.762 -7.784 1.00 86.12 92 VAL A N 1
ATOM 766 C CA . VAL A 1 92 ? 4.837 3.479 -7.859 1.00 86.12 92 VAL A CA 1
ATOM 767 C C . VAL A 1 92 ? 5.407 3.241 -9.251 1.00 86.12 92 VAL A C 1
ATOM 769 O O . VAL A 1 92 ? 4.981 3.845 -10.237 1.00 86.12 92 VAL A O 1
ATOM 772 N N . PHE A 1 93 ? 6.377 2.340 -9.299 1.00 85.19 93 PHE A N 1
ATOM 773 C CA . PHE A 1 93 ? 7.073 1.888 -10.495 1.00 85.19 93 PHE A CA 1
ATOM 774 C C . PHE A 1 93 ? 6.899 0.377 -10.623 1.00 85.19 93 PHE A C 1
ATOM 776 O O . PHE A 1 93 ? 6.815 -0.321 -9.608 1.00 85.19 93 PHE A O 1
ATOM 783 N N . ASN A 1 94 ? 6.834 -0.145 -11.849 1.00 79.75 94 ASN A N 1
ATOM 784 C CA . ASN A 1 94 ? 6.844 -1.592 -12.058 1.00 79.75 94 ASN A CA 1
ATOM 785 C C . ASN A 1 94 ? 8.240 -2.152 -11.752 1.00 79.75 94 ASN A C 1
ATOM 787 O O . ASN A 1 94 ? 9.244 -1.595 -12.190 1.00 79.75 94 ASN A O 1
ATOM 791 N N . VAL A 1 95 ? 8.302 -3.269 -11.029 1.00 72.12 95 VAL A N 1
ATOM 792 C CA . VAL A 1 95 ? 9.558 -3.925 -10.635 1.00 72.12 95 VAL A CA 1
ATOM 793 C C . VAL A 1 95 ? 10.372 -4.401 -11.843 1.00 72.12 95 VAL A C 1
ATOM 795 O O . VAL A 1 95 ? 11.593 -4.368 -11.789 1.00 72.12 95 VAL A O 1
ATOM 798 N N . ALA A 1 96 ? 9.729 -4.765 -12.956 1.00 67.19 96 ALA A N 1
ATOM 799 C CA . ALA A 1 96 ? 10.412 -5.127 -14.200 1.00 67.19 96 ALA A CA 1
ATOM 800 C C . ALA A 1 96 ? 11.166 -3.952 -14.851 1.00 67.19 96 ALA A C 1
ATOM 802 O O . ALA A 1 96 ? 12.087 -4.190 -15.623 1.00 67.19 96 ALA A O 1
ATOM 803 N N . ARG A 1 97 ? 10.774 -2.702 -14.556 1.00 60.81 97 ARG A N 1
ATOM 804 C CA . ARG A 1 97 ? 11.460 -1.479 -15.018 1.00 60.81 97 ARG A CA 1
ATOM 805 C C . ARG A 1 97 ? 12.278 -0.787 -13.928 1.00 60.81 97 ARG A C 1
ATOM 807 O O . ARG A 1 97 ? 13.109 0.061 -14.230 1.00 60.81 97 ARG A O 1
ATOM 814 N N . ALA A 1 98 ? 12.081 -1.162 -12.665 1.00 55.50 98 ALA A N 1
ATOM 815 C CA . ALA A 1 98 ? 12.942 -0.779 -11.545 1.00 55.50 98 ALA A CA 1
ATOM 816 C C . ALA A 1 98 ? 14.205 -1.662 -11.475 1.00 55.50 98 ALA A C 1
ATOM 818 O O . ALA A 1 98 ? 14.652 -2.034 -10.390 1.00 55.50 98 ALA A O 1
ATOM 819 N N . SER A 1 99 ? 14.720 -2.063 -12.640 1.00 53.66 99 SER A N 1
ATOM 820 C CA . SER A 1 99 ? 15.793 -3.036 -12.795 1.00 53.66 99 SER A CA 1
ATOM 821 C C . SER A 1 99 ? 17.008 -2.690 -11.936 1.00 53.66 99 SER A C 1
ATOM 823 O O . SER A 1 99 ? 17.475 -1.555 -11.902 1.00 53.66 99 SER A O 1
ATOM 825 N N . VAL A 1 100 ? 17.512 -3.726 -11.270 1.00 51.06 100 VAL A N 1
ATOM 826 C CA . VAL A 1 100 ? 18.754 -3.792 -10.499 1.00 51.06 100 VAL A CA 1
ATOM 827 C C . VAL A 1 100 ? 19.906 -3.172 -11.302 1.00 51.06 100 VAL A C 1
ATOM 829 O O . VAL A 1 100 ? 20.311 -3.732 -12.318 1.00 51.06 100 VAL A O 1
ATOM 832 N N . MET A 1 101 ? 20.454 -2.041 -10.853 1.00 42.41 101 MET A N 1
ATOM 833 C CA . MET A 1 101 ? 21.818 -1.678 -11.234 1.00 42.41 101 MET A CA 1
ATOM 834 C C . MET A 1 101 ? 22.746 -2.431 -10.289 1.00 42.41 101 MET A C 1
ATOM 836 O O . MET A 1 101 ? 22.921 -2.036 -9.138 1.00 42.41 101 MET A O 1
ATOM 840 N N . VAL A 1 102 ? 23.347 -3.512 -10.782 1.00 39.88 102 VAL A N 1
ATOM 841 C CA . VAL A 1 102 ? 24.615 -3.982 -10.221 1.00 39.88 102 VAL A CA 1
ATOM 842 C C . VAL A 1 102 ? 25.636 -2.922 -10.632 1.00 39.88 102 VAL A C 1
ATOM 844 O O . VAL A 1 102 ? 26.006 -2.850 -11.801 1.00 39.88 102 VAL A O 1
ATOM 847 N N . ALA A 1 103 ? 25.943 -2.013 -9.711 1.00 37.59 103 ALA A N 1
ATOM 848 C CA . ALA A 1 103 ? 27.092 -1.124 -9.822 1.00 37.59 103 ALA A CA 1
ATOM 849 C C . ALA A 1 103 ? 28.289 -1.815 -9.178 1.00 37.59 103 ALA A C 1
ATOM 851 O O . ALA A 1 103 ? 28.059 -2.430 -8.110 1.00 37.59 103 ALA A O 1
#

Radius of gyration: 19.55 Å; chains: 1; bounding box: 51×20×46 Å